Protein AF-J9EEF4-F1 (afdb_monomer_lite)

InterPro domains:
  IPR011009 Protein kinase-like domain superfamily [SSF56112] (2-66)

Sequence (69 aa):
MEKIGAGGCGAVYEVTHVKRKNFAAALKVESTALPDGGVLKLEAYVLGKLSSATKNTIRLLHSGKRPKY

Secondary structure (DSSP, 8-state):
-EEEEEETTEEEEEEE-TTSTT-EEEEEE--TT-TT--SHHHHHHHHHHHTTT-TTSPPP-----GGG-

Foldseek 3Di:
DAWPDDDPQFTKDWDDDPPDPPDIDIDTDGDCPDPVGHCVVVVLVVLPVCQPPDPPGDHDPDDDDPVVD

Radius of gyration: 12.98 Å; chains: 1; bounding box: 30×26×32 Å

pLDDT: mean 87.24, std 8.54, range [63.91, 95.75]

Organism: Wuchereria bancrofti (NCBI:txid6293)

Structure (mmCIF, N/CA/C/O backbone):
data_AF-J9EEF4-F1
#
_entry.id   AF-J9EEF4-F1
#
loop_
_atom_site.group_PDB
_atom_site.id
_atom_site.type_symbol
_atom_site.label_atom_id
_atom_site.label_alt_id
_atom_site.label_comp_id
_atom_site.label_asym_id
_atom_site.label_entity_id
_atom_site.label_seq_id
_atom_site.pdbx_PDB_ins_code
_atom_site.Cartn_x
_atom_site.Cartn_y
_atom_site.Cartn_z
_atom_site.occupancy
_atom_site.B_iso_or_equiv
_atom_site.auth_seq_id
_atom_site.auth_comp_id
_atom_site.auth_asym_id
_atom_site.auth_atom_id
_atom_site.pdbx_PDB_model_num
ATOM 1 N N . MET A 1 1 ? -14.951 -2.680 -4.733 1.00 67.56 1 MET A N 1
ATOM 2 C CA . MET A 1 1 ? -13.650 -1.984 -4.665 1.00 67.56 1 MET A CA 1
ATOM 3 C C . MET A 1 1 ? -13.771 -0.773 -5.549 1.00 67.56 1 MET A C 1
ATOM 5 O O . MET A 1 1 ? -14.147 -0.934 -6.705 1.00 67.56 1 MET A O 1
ATOM 9 N N . GLU A 1 2 ? -13.516 0.403 -5.001 1.00 86.69 2 GLU A N 1
ATOM 10 C CA . GLU A 1 2 ? -13.634 1.663 -5.730 1.00 86.69 2 GLU A CA 1
ATOM 11 C C . GLU A 1 2 ? -12.239 2.246 -5.938 1.00 86.69 2 GLU A C 1
ATOM 13 O O . GLU A 1 2 ? -11.404 2.223 -5.033 1.00 86.69 2 GLU A O 1
ATOM 18 N N . LYS A 1 3 ? -11.943 2.703 -7.155 1.00 92.25 3 LYS A N 1
ATOM 19 C CA . LYS A 1 3 ? -10.675 3.371 -7.445 1.00 92.25 3 LYS A CA 1
ATOM 20 C C . LYS A 1 3 ? -10.776 4.804 -6.940 1.00 92.25 3 LYS A C 1
ATOM 22 O O . LYS A 1 3 ? -11.533 5.588 -7.496 1.00 92.25 3 LYS A O 1
ATOM 27 N N . ILE A 1 4 ? -9.967 5.142 -5.944 1.00 94.69 4 ILE A N 1
ATOM 28 C CA . ILE A 1 4 ? -9.985 6.465 -5.306 1.00 94.69 4 ILE A CA 1
ATOM 29 C C . ILE A 1 4 ? -8.904 7.407 -5.853 1.00 94.69 4 ILE A C 1
ATOM 31 O O . ILE A 1 4 ? -8.941 8.605 -5.598 1.00 94.69 4 ILE A O 1
ATOM 35 N N . GLY A 1 5 ? -7.940 6.893 -6.627 1.00 94.62 5 GLY A N 1
ATOM 36 C CA . GLY A 1 5 ? -6.943 7.732 -7.291 1.00 94.62 5 GLY A CA 1
ATOM 37 C C . GLY A 1 5 ? -6.014 6.974 -8.236 1.00 94.62 5 GLY A C 1
ATOM 38 O O . GLY A 1 5 ? -5.848 5.756 -8.142 1.00 94.62 5 GLY A O 1
ATOM 39 N N . ALA A 1 6 ? -5.393 7.695 -9.168 1.00 93.44 6 ALA A N 1
ATOM 40 C CA . ALA A 1 6 ? -4.285 7.198 -9.981 1.00 93.44 6 ALA A CA 1
ATOM 41 C C . ALA A 1 6 ? -3.333 8.323 -10.380 1.00 93.44 6 ALA A C 1
ATOM 43 O O . ALA A 1 6 ? -3.751 9.463 -10.557 1.00 93.44 6 ALA A O 1
ATOM 44 N N . GLY A 1 7 ? -2.065 7.963 -10.555 1.00 89.00 7 GLY A N 1
ATOM 45 C CA . GLY A 1 7 ? -1.010 8.832 -11.061 1.00 89.00 7 GLY A CA 1
ATOM 46 C C . GLY A 1 7 ? 0.117 8.013 -11.691 1.00 89.00 7 GLY A C 1
ATOM 47 O O . GLY A 1 7 ? 0.002 6.796 -11.837 1.00 89.00 7 GLY A O 1
ATOM 48 N N . GLY A 1 8 ? 1.224 8.673 -12.041 1.00 85.12 8 GLY A N 1
ATOM 49 C CA . GLY A 1 8 ? 2.353 8.029 -12.730 1.00 85.12 8 GLY A CA 1
ATOM 50 C C . GLY A 1 8 ? 2.957 6.834 -11.978 1.00 85.12 8 GLY A C 1
ATOM 51 O O . GLY A 1 8 ? 3.379 5.871 -12.603 1.00 85.12 8 GLY A O 1
ATOM 52 N N . CYS A 1 9 ? 2.919 6.850 -10.642 1.00 84.75 9 CYS A N 1
ATOM 53 C CA . CYS A 1 9 ? 3.499 5.800 -9.793 1.00 84.75 9 CYS A CA 1
ATOM 54 C C . CYS A 1 9 ? 2.498 4.700 -9.382 1.00 84.75 9 CYS A C 1
ATOM 56 O O . CYS A 1 9 ? 2.774 3.931 -8.461 1.00 84.75 9 CYS A O 1
ATOM 58 N N . GLY A 1 10 ? 1.304 4.654 -9.986 1.00 90.00 10 GLY A N 1
ATOM 59 C CA . GLY A 1 10 ? 0.318 3.600 -9.736 1.00 90.00 10 GLY A CA 1
ATOM 60 C C . GLY A 1 10 ? -1.098 4.090 -9.437 1.00 90.00 10 GLY A C 1
ATOM 61 O O . GLY A 1 10 ? -1.470 5.236 -9.691 1.00 90.00 10 GLY A O 1
ATOM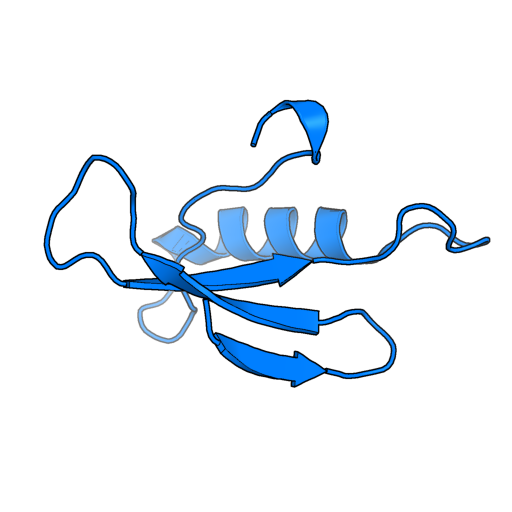 62 N N . ALA A 1 11 ? -1.913 3.187 -8.897 1.00 93.62 11 ALA A N 1
ATOM 63 C CA . ALA A 1 11 ? -3.317 3.428 -8.579 1.00 93.62 11 ALA A CA 1
ATOM 64 C C . ALA A 1 11 ? -3.625 3.076 -7.122 1.00 93.62 11 ALA A C 1
ATOM 66 O O . ALA A 1 11 ? -2.994 2.193 -6.541 1.00 93.62 11 ALA A O 1
ATOM 67 N N . VAL A 1 12 ? -4.609 3.762 -6.545 1.00 95.75 12 VAL A N 1
ATOM 68 C CA . VAL A 1 12 ? -5.075 3.555 -5.174 1.00 95.75 12 VAL A CA 1
ATOM 69 C C . VAL A 1 12 ? -6.552 3.179 -5.197 1.00 95.75 12 VAL A C 1
ATOM 71 O O . VAL A 1 12 ? -7.357 3.815 -5.881 1.00 95.75 12 VAL A O 1
ATOM 74 N N . TYR A 1 13 ? -6.897 2.149 -4.436 1.00 95.25 13 TYR A N 1
ATOM 75 C CA . TYR A 1 13 ? -8.248 1.617 -4.311 1.00 95.25 13 TYR A CA 1
ATOM 76 C C . TYR A 1 13 ? -8.694 1.639 -2.856 1.00 95.25 13 TYR A C 1
ATOM 78 O O . TYR A 1 13 ? -7.902 1.337 -1.963 1.00 95.25 13 TYR A O 1
ATOM 86 N N . GLU A 1 14 ? -9.967 1.923 -2.619 1.00 95.69 14 GLU A N 1
ATOM 87 C CA . GLU A 1 14 ? -10.610 1.585 -1.359 1.00 95.69 14 GLU A CA 1
ATOM 88 C C . GLU A 1 14 ? -10.966 0.092 -1.352 1.00 95.69 14 GLU A C 1
ATOM 90 O O . GLU A 1 14 ? -11.600 -0.443 -2.276 1.00 95.69 14 GLU A O 1
ATOM 95 N N . VAL A 1 15 ? -10.530 -0.595 -0.298 1.00 94.06 15 VAL A N 1
ATOM 96 C CA . VAL A 1 15 ? -10.717 -2.033 -0.110 1.00 94.06 15 VAL A CA 1
ATOM 97 C C . VAL A 1 15 ? -11.270 -2.334 1.274 1.00 94.06 15 VAL A C 1
ATOM 99 O O . VAL A 1 15 ? -10.974 -1.647 2.248 1.00 94.06 15 VAL A O 1
ATOM 102 N N . THR A 1 16 ? -12.035 -3.415 1.374 1.00 93.69 16 THR A N 1
ATOM 103 C CA . THR A 1 16 ? -12.529 -3.947 2.643 1.00 93.69 16 THR A CA 1
ATOM 104 C C . THR A 1 16 ? -11.792 -5.230 3.000 1.00 93.69 16 THR A C 1
ATOM 106 O O . THR A 1 16 ? -11.441 -6.044 2.142 1.00 93.69 16 THR A O 1
ATOM 109 N N . HIS A 1 17 ? -11.524 -5.430 4.287 1.00 90.81 17 HIS A N 1
ATOM 110 C CA . HIS A 1 17 ? -10.836 -6.630 4.745 1.00 90.81 17 HIS A CA 1
ATOM 111 C C . HIS A 1 17 ? -11.791 -7.831 4.767 1.00 90.81 17 HIS A C 1
ATOM 113 O O . HIS A 1 17 ? -12.721 -7.879 5.568 1.00 90.81 17 HIS A O 1
ATOM 119 N N . VAL A 1 18 ? -11.491 -8.866 3.978 1.00 89.44 18 VAL A N 1
ATOM 120 C CA . VAL A 1 18 ? -12.370 -10.038 3.770 1.00 89.44 18 VAL A CA 1
ATOM 121 C C . VAL A 1 18 ? -12.831 -10.701 5.079 1.00 89.44 18 VAL A C 1
ATOM 123 O O . VAL A 1 18 ? -13.982 -11.101 5.203 1.00 89.44 18 VAL A O 1
ATOM 126 N N . LYS A 1 19 ? -11.948 -10.795 6.085 1.00 91.12 19 LYS A N 1
ATOM 127 C CA . LYS A 1 19 ? -12.261 -11.427 7.387 1.00 91.12 19 LYS A CA 1
ATOM 128 C C . LYS A 1 19 ? -12.710 -10.465 8.497 1.00 91.12 19 LYS A C 1
ATOM 130 O O . LYS A 1 19 ? -13.193 -10.927 9.524 1.00 91.12 19 LYS A O 1
ATOM 135 N N . ARG A 1 20 ? -12.506 -9.150 8.353 1.00 89.38 20 ARG A N 1
ATOM 136 C CA . ARG A 1 20 ? -12.769 -8.161 9.415 1.00 89.38 20 ARG A CA 1
ATOM 137 C C . ARG A 1 20 ? -13.874 -7.241 8.922 1.00 89.38 20 ARG A C 1
ATOM 139 O O . ARG A 1 20 ? -13.623 -6.364 8.100 1.00 89.38 20 ARG A O 1
ATOM 146 N N . LYS A 1 21 ? -15.096 -7.467 9.407 1.00 86.94 21 LYS A N 1
ATOM 147 C CA . LYS A 1 21 ? -16.244 -6.622 9.060 1.00 86.94 21 LYS A CA 1
ATOM 148 C C . LYS A 1 21 ? -15.951 -5.168 9.449 1.00 86.94 21 LYS A C 1
ATOM 150 O O . LYS A 1 21 ? -15.303 -4.924 10.464 1.00 86.94 21 LYS A O 1
ATOM 155 N N . ASN A 1 22 ? -16.421 -4.227 8.631 1.00 87.25 22 ASN A N 1
ATOM 156 C CA . ASN A 1 22 ? -16.266 -2.778 8.822 1.00 87.25 22 ASN A CA 1
ATOM 157 C C . ASN A 1 22 ? -14.812 -2.280 8.888 1.00 87.25 22 ASN A C 1
ATOM 159 O O . ASN A 1 22 ? -14.538 -1.225 9.451 1.00 87.25 22 ASN A O 1
ATOM 163 N N . PHE A 1 23 ? -13.871 -3.027 8.310 1.00 92.69 23 PHE A N 1
ATOM 164 C CA . PHE A 1 23 ? -12.491 -2.584 8.175 1.00 92.69 23 PHE A CA 1
ATOM 165 C C . PHE A 1 23 ? -12.226 -2.183 6.723 1.00 92.69 23 PHE A C 1
ATOM 167 O O . PHE A 1 23 ? -12.053 -3.049 5.861 1.00 92.69 23 PHE A O 1
ATOM 174 N N . ALA A 1 24 ? -12.208 -0.875 6.468 1.00 93.50 24 ALA A N 1
ATOM 175 C CA . ALA A 1 24 ? -11.828 -0.284 5.189 1.00 93.50 24 ALA A CA 1
ATOM 176 C C . ALA A 1 24 ? -10.361 0.174 5.220 1.00 93.50 24 ALA A C 1
ATOM 178 O O . ALA A 1 24 ? -9.833 0.556 6.268 1.00 93.50 24 ALA A O 1
ATOM 179 N N . ALA A 1 25 ? -9.692 0.108 4.075 1.00 94.69 25 ALA A N 1
ATOM 180 C CA . ALA A 1 25 ? -8.311 0.537 3.907 1.00 94.69 25 ALA A CA 1
ATOM 181 C C . ALA A 1 25 ? -8.060 1.050 2.486 1.00 94.69 25 ALA A C 1
ATOM 183 O O . ALA A 1 25 ? -8.794 0.728 1.555 1.00 94.69 25 ALA A O 1
ATOM 184 N N . ALA A 1 26 ? -6.971 1.799 2.319 1.00 95.56 26 ALA A N 1
ATOM 185 C CA . ALA A 1 26 ? -6.438 2.143 1.010 1.00 95.56 26 ALA A CA 1
ATOM 186 C C . ALA A 1 26 ? -5.409 1.092 0.563 1.00 95.56 26 ALA A C 1
ATOM 188 O O . ALA A 1 26 ? -4.495 0.744 1.316 1.00 95.56 26 ALA A O 1
ATOM 189 N N . LEU A 1 27 ? -5.537 0.613 -0.671 1.00 94.75 27 LEU A N 1
ATOM 190 C CA . LEU A 1 27 ? -4.603 -0.297 -1.325 1.00 94.75 27 LEU A CA 1
ATOM 191 C C . LEU A 1 27 ? -3.956 0.417 -2.509 1.00 94.75 27 LEU A C 1
ATOM 193 O O . LEU A 1 27 ? -4.614 0.675 -3.516 1.00 94.75 27 LEU A O 1
ATOM 197 N N . LYS A 1 28 ? -2.658 0.703 -2.400 1.00 95.00 28 LYS A N 1
ATOM 198 C CA . LYS A 1 28 ? -1.855 1.191 -3.523 1.00 95.00 28 LYS A CA 1
ATOM 199 C C . LYS A 1 28 ? -1.246 0.015 -4.282 1.00 95.00 28 LYS A C 1
ATOM 201 O O . LYS A 1 28 ? -0.695 -0.900 -3.672 1.00 95.00 28 LYS A O 1
ATOM 206 N N . VAL A 1 29 ? -1.333 0.060 -5.606 1.00 92.81 29 VAL A N 1
ATOM 207 C CA . VAL A 1 29 ? -0.743 -0.925 -6.518 1.00 92.81 29 VAL A CA 1
ATOM 208 C C . VAL A 1 29 ? 0.050 -0.224 -7.611 1.00 92.81 29 VAL A C 1
ATOM 210 O O . VAL A 1 29 ? -0.306 0.866 -8.059 1.00 92.81 29 VAL A O 1
ATOM 213 N N . GLU A 1 30 ? 1.108 -0.881 -8.064 1.00 91.31 30 GLU A N 1
ATOM 214 C CA . GLU A 1 30 ? 2.003 -0.411 -9.117 1.00 91.31 30 GLU A CA 1
ATOM 215 C C . GLU A 1 30 ? 2.205 -1.536 -10.141 1.00 91.31 30 GLU A C 1
ATOM 217 O O . GLU A 1 30 ? 2.112 -2.721 -9.803 1.00 91.31 30 GLU A O 1
ATOM 222 N N . SER A 1 31 ? 2.443 -1.172 -11.402 1.00 85.94 31 SER A N 1
ATOM 223 C CA . SER A 1 31 ? 2.723 -2.151 -12.452 1.00 85.94 31 SER A CA 1
ATOM 224 C C . SER A 1 31 ? 4.091 -2.795 -12.236 1.00 85.94 31 SER A C 1
ATOM 226 O O . SER A 1 31 ? 5.083 -2.113 -11.998 1.00 85.94 31 SER A O 1
ATOM 228 N N . THR A 1 32 ? 4.171 -4.116 -12.389 1.00 77.56 32 THR A N 1
ATOM 229 C CA . THR A 1 32 ? 5.451 -4.841 -12.362 1.00 77.56 32 THR A CA 1
ATOM 230 C C . THR A 1 32 ? 6.239 -4.716 -13.666 1.00 77.56 32 THR A C 1
ATOM 232 O O . THR A 1 32 ? 7.356 -5.213 -13.732 1.00 77.56 32 THR A O 1
ATOM 235 N N . ALA A 1 33 ? 5.662 -4.099 -14.700 1.00 75.62 33 ALA A N 1
ATOM 236 C CA . ALA A 1 33 ? 6.269 -3.944 -16.023 1.00 75.62 33 ALA A CA 1
ATOM 237 C C . ALA A 1 33 ? 7.070 -2.636 -16.183 1.00 75.62 33 ALA A C 1
ATOM 239 O O . ALA A 1 33 ? 7.419 -2.273 -17.302 1.00 75.62 33 ALA A O 1
ATOM 240 N N . LEU A 1 34 ? 7.324 -1.901 -15.094 1.00 72.50 34 LEU A N 1
ATOM 241 C CA . LEU A 1 34 ? 8.103 -0.663 -15.141 1.00 72.50 34 LEU A CA 1
ATOM 242 C C . LEU A 1 34 ? 9.593 -0.975 -15.401 1.00 72.50 34 LEU A C 1
ATOM 244 O O . LEU A 1 34 ? 10.170 -1.737 -14.620 1.00 72.50 34 LEU A O 1
ATOM 248 N N . PRO A 1 35 ? 10.216 -0.397 -16.451 1.00 63.91 35 PRO A N 1
ATOM 249 C CA . PRO A 1 35 ? 11.602 -0.688 -16.844 1.00 63.91 35 PRO A CA 1
ATOM 250 C C . PRO A 1 35 ? 12.632 -0.422 -15.740 1.00 63.91 35 PRO A C 1
ATOM 252 O O . PRO A 1 35 ? 13.567 -1.198 -15.571 1.00 63.91 35 PRO A O 1
ATOM 255 N N . ASP A 1 36 ? 12.412 0.631 -14.950 1.00 68.00 36 ASP A N 1
ATOM 256 C CA . ASP A 1 36 ? 13.370 1.121 -13.949 1.00 68.00 36 ASP A CA 1
ATOM 257 C C . ASP A 1 36 ? 13.114 0.563 -12.537 1.00 68.00 36 ASP A C 1
ATOM 259 O O . ASP A 1 36 ? 13.752 0.959 -11.560 1.00 68.00 36 ASP A O 1
ATOM 263 N N . GLY A 1 37 ? 12.181 -0.387 -12.415 1.00 69.88 37 GLY A N 1
ATOM 264 C CA . GLY A 1 37 ? 11.678 -0.851 -11.128 1.00 69.88 37 GLY A CA 1
ATOM 265 C C . GLY A 1 37 ? 10.677 0.127 -10.501 1.00 69.88 37 GLY A C 1
ATOM 266 O O . GLY A 1 37 ? 10.669 1.324 -10.763 1.00 69.88 37 GLY A O 1
ATOM 267 N N . GLY A 1 38 ? 9.771 -0.414 -9.689 1.00 81.69 38 GLY A N 1
ATOM 268 C CA . GLY A 1 38 ? 8.720 0.364 -9.037 1.00 81.69 38 GLY A CA 1
ATOM 269 C C . GLY A 1 38 ? 9.150 0.989 -7.707 1.00 81.69 38 GLY A C 1
ATOM 270 O O . GLY A 1 38 ? 9.987 0.432 -6.985 1.00 81.69 38 GLY A O 1
ATOM 271 N N . VAL A 1 39 ? 8.537 2.113 -7.332 1.00 90.12 39 VAL A N 1
ATOM 272 C CA . VAL A 1 39 ? 8.811 2.802 -6.053 1.00 90.12 39 VAL A CA 1
ATOM 273 C C . VAL A 1 39 ? 8.085 2.167 -4.866 1.00 90.12 39 VAL A C 1
ATOM 275 O O . VAL A 1 39 ? 8.479 2.374 -3.714 1.00 90.12 39 VAL A O 1
ATOM 278 N N . LEU A 1 40 ? 7.064 1.338 -5.112 1.00 91.69 40 LEU A N 1
ATOM 279 C CA . LEU A 1 40 ? 6.160 0.829 -4.075 1.00 91.69 40 LEU A CA 1
ATOM 280 C C . LEU A 1 40 ? 6.880 0.021 -2.981 1.00 91.69 40 LEU A C 1
ATOM 282 O O . LEU A 1 40 ? 6.480 0.038 -1.815 1.00 91.69 40 LEU A O 1
ATOM 286 N N . LYS A 1 41 ? 7.979 -0.667 -3.324 1.00 91.56 41 LYS A N 1
ATOM 287 C CA . LYS A 1 41 ? 8.797 -1.401 -2.341 1.00 91.56 41 LYS A CA 1
ATOM 288 C C . LYS A 1 41 ? 9.505 -0.452 -1.368 1.00 91.56 41 LYS A C 1
ATOM 290 O O . LYS A 1 41 ? 9.554 -0.745 -0.172 1.00 91.56 41 LYS A O 1
ATOM 295 N N . LEU A 1 42 ? 10.049 0.658 -1.869 1.00 93.06 42 LEU A N 1
ATOM 296 C CA . LEU A 1 42 ? 10.706 1.671 -1.044 1.00 93.06 42 LEU A CA 1
ATOM 297 C C . LEU A 1 42 ? 9.678 2.414 -0.184 1.00 93.06 42 LEU A C 1
ATOM 299 O O . LEU A 1 42 ? 9.904 2.589 1.011 1.00 93.06 42 LEU A O 1
ATOM 303 N N . GLU A 1 43 ? 8.524 2.764 -0.755 1.00 93.06 43 GLU A N 1
ATOM 304 C CA . GLU A 1 43 ? 7.418 3.387 -0.018 1.00 93.06 43 GLU A CA 1
ATOM 305 C C . GLU A 1 43 ? 6.972 2.524 1.170 1.00 93.06 43 GLU A C 1
ATOM 307 O O . GLU A 1 43 ? 6.886 3.011 2.298 1.00 93.06 43 GLU A O 1
ATOM 312 N N . ALA A 1 44 ? 6.757 1.222 0.948 1.00 93.56 44 ALA A N 1
ATOM 313 C CA . ALA A 1 44 ? 6.397 0.295 2.018 1.00 93.56 44 ALA A CA 1
ATOM 314 C C . ALA A 1 44 ? 7.498 0.184 3.089 1.00 93.56 44 ALA A C 1
ATOM 316 O O . ALA A 1 44 ? 7.195 0.104 4.279 1.00 93.56 44 ALA A O 1
ATOM 317 N N . TYR A 1 45 ? 8.774 0.204 2.693 1.00 93.31 45 TYR A N 1
ATOM 318 C CA . TYR A 1 45 ? 9.889 0.185 3.642 1.00 93.31 45 TYR A CA 1
ATOM 319 C C . TYR A 1 45 ? 9.902 1.436 4.535 1.00 93.31 45 TYR A C 1
ATOM 321 O O . TYR A 1 45 ? 9.970 1.315 5.761 1.00 93.31 45 TYR A O 1
ATOM 329 N N . VAL A 1 46 ? 9.778 2.625 3.938 1.00 93.56 46 VAL A N 1
ATOM 330 C CA . VAL A 1 46 ? 9.755 3.904 4.665 1.00 93.56 46 VAL A CA 1
ATOM 331 C C . VAL A 1 46 ? 8.537 3.983 5.587 1.00 93.56 46 VAL A C 1
ATOM 333 O O . VAL A 1 46 ? 8.691 4.280 6.771 1.00 93.56 46 VAL A O 1
ATOM 336 N N . LEU A 1 47 ? 7.341 3.632 5.101 1.00 93.38 47 LEU A N 1
ATOM 337 C CA . LEU A 1 47 ? 6.136 3.609 5.936 1.00 93.38 47 LEU A CA 1
ATOM 338 C C . LEU A 1 47 ? 6.252 2.621 7.099 1.00 93.38 47 LEU A C 1
ATOM 340 O O . LEU A 1 47 ? 5.807 2.927 8.202 1.00 93.38 47 LEU A O 1
ATOM 344 N N . GLY A 1 48 ? 6.883 1.462 6.894 1.00 91.56 48 GLY A N 1
ATOM 345 C CA . GLY A 1 48 ? 7.156 0.514 7.974 1.00 91.56 48 GLY A CA 1
ATOM 346 C C . GLY A 1 48 ? 8.019 1.129 9.080 1.00 91.56 48 GLY A C 1
ATOM 347 O O . GLY A 1 48 ? 7.690 0.987 10.258 1.00 91.56 48 GLY A O 1
ATOM 348 N N . LYS A 1 49 ? 9.068 1.876 8.712 1.00 90.81 49 LYS A N 1
ATOM 349 C CA . LYS A 1 49 ? 9.948 2.583 9.661 1.00 90.81 49 LYS A CA 1
ATOM 350 C C . LYS A 1 49 ? 9.256 3.739 10.388 1.00 90.81 49 LYS A C 1
ATOM 352 O O . LYS A 1 49 ? 9.579 3.995 11.542 1.00 90.81 49 LYS A O 1
ATOM 357 N N . LEU A 1 50 ? 8.312 4.414 9.735 1.00 89.19 50 LEU A N 1
ATOM 358 C CA . LEU A 1 50 ? 7.586 5.554 10.304 1.00 89.19 50 LEU A CA 1
ATOM 359 C C . LEU A 1 50 ? 6.317 5.157 11.069 1.00 89.19 50 LEU A C 1
ATOM 361 O O . LEU A 1 50 ? 5.804 5.962 11.844 1.00 89.19 50 LEU A O 1
ATOM 365 N N . SER A 1 51 ? 5.824 3.928 10.882 1.00 76.69 51 SER A N 1
ATOM 366 C CA . SER A 1 51 ? 4.549 3.451 11.438 1.00 76.69 51 SER A CA 1
ATOM 367 C C . SER A 1 51 ? 4.438 3.549 12.965 1.00 76.69 51 SER A C 1
ATOM 369 O O . SER A 1 51 ? 3.328 3.630 13.488 1.00 76.69 51 SER A O 1
ATOM 371 N N . SER A 1 52 ? 5.568 3.575 13.672 1.00 71.31 52 SER A N 1
ATOM 372 C CA . SER A 1 52 ? 5.659 3.740 15.126 1.00 71.31 52 SER A CA 1
ATOM 373 C C . SER A 1 52 ? 6.143 5.125 15.568 1.00 71.31 52 SER A C 1
ATOM 375 O O . SER A 1 52 ? 6.119 5.418 16.761 1.00 71.31 52 SER A O 1
ATOM 377 N N . ALA A 1 53 ? 6.591 5.972 14.638 1.00 70.06 53 ALA A N 1
ATOM 378 C CA . ALA A 1 53 ? 7.302 7.206 14.956 1.00 70.06 53 ALA A CA 1
ATOM 379 C C . ALA A 1 53 ? 6.367 8.409 15.151 1.00 70.06 53 ALA A C 1
ATOM 381 O O . ALA A 1 53 ? 6.638 9.250 16.006 1.00 70.06 53 ALA A O 1
ATOM 382 N N . THR A 1 54 ? 5.276 8.530 14.378 1.00 76.19 54 THR A N 1
ATOM 383 C CA . THR A 1 54 ? 4.414 9.725 14.435 1.00 76.19 54 THR A CA 1
ATOM 384 C C . THR A 1 54 ? 2.933 9.421 14.184 1.00 76.19 54 THR A C 1
ATOM 386 O O . THR A 1 54 ? 2.582 8.591 13.350 1.00 76.19 54 THR A O 1
ATOM 389 N N . LYS A 1 55 ? 2.038 10.155 14.866 1.00 84.06 55 LYS A N 1
ATOM 390 C CA . LYS A 1 55 ? 0.575 10.085 14.647 1.00 84.06 55 LYS A CA 1
ATOM 391 C C . LYS A 1 55 ? 0.130 10.658 13.293 1.00 84.06 55 LYS A C 1
ATOM 393 O O . LYS A 1 55 ? -0.982 10.391 12.859 1.00 84.06 55 LYS A O 1
ATOM 398 N N . ASN A 1 56 ? 1.000 11.431 12.641 1.00 88.81 56 ASN A N 1
ATOM 399 C CA . ASN A 1 56 ? 0.719 12.120 11.379 1.00 88.81 56 ASN A CA 1
ATOM 400 C C . ASN A 1 56 ? 1.140 11.302 10.150 1.00 88.81 56 ASN A C 1
ATOM 402 O O . ASN A 1 56 ? 1.002 11.777 9.026 1.00 88.81 56 ASN A O 1
ATOM 406 N N . THR A 1 57 ? 1.668 10.090 10.347 1.00 89.69 57 THR A N 1
ATOM 407 C CA . THR A 1 57 ? 2.004 9.185 9.246 1.00 89.69 57 THR A CA 1
ATOM 408 C C . THR A 1 57 ? 0.942 8.109 9.118 1.00 89.69 57 THR A C 1
ATOM 410 O O . THR A 1 57 ? 0.504 7.520 10.106 1.00 89.69 57 THR A O 1
ATOM 413 N N . ILE A 1 58 ? 0.549 7.812 7.881 1.00 90.75 58 ILE A N 1
ATOM 414 C CA . ILE A 1 58 ? -0.347 6.692 7.610 1.00 90.75 58 ILE A CA 1
ATOM 415 C C . ILE A 1 58 ? 0.290 5.373 8.067 1.00 90.75 58 ILE A C 1
ATOM 417 O O . ILE A 1 58 ? 1.463 5.091 7.818 1.00 90.75 58 ILE A O 1
ATOM 421 N N . ARG A 1 59 ? -0.497 4.530 8.738 1.00 90.62 59 ARG A N 1
ATOM 422 C CA . ARG A 1 59 ? -0.023 3.222 9.193 1.00 90.62 59 ARG A CA 1
ATOM 423 C C . ARG A 1 59 ? 0.008 2.239 8.027 1.00 90.62 59 ARG A C 1
ATOM 425 O O . ARG A 1 59 ?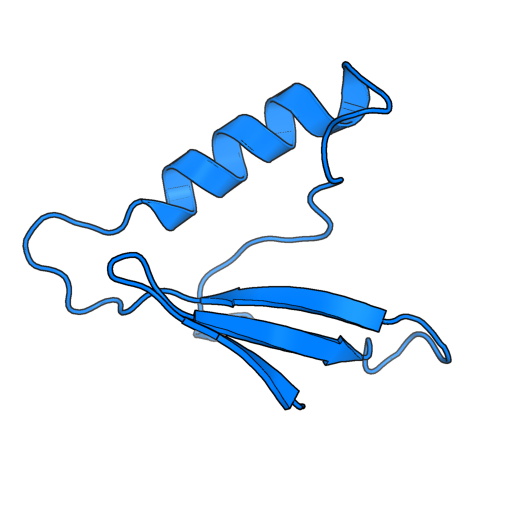 -1.033 1.945 7.441 1.00 90.62 59 ARG A O 1
ATOM 432 N N . LEU A 1 60 ? 1.173 1.649 7.764 1.00 93.50 60 LEU A N 1
ATOM 433 C CA . LEU A 1 60 ? 1.267 0.497 6.872 1.00 93.50 60 LEU A CA 1
ATOM 434 C C . LEU A 1 60 ? 0.571 -0.711 7.511 1.00 93.50 60 LEU A C 1
ATOM 436 O O . LEU A 1 60 ? 0.988 -1.188 8.563 1.00 93.50 60 LEU A O 1
ATOM 440 N N . LEU A 1 61 ? -0.490 -1.207 6.875 1.00 92.31 61 LEU A N 1
ATOM 441 C CA . LEU A 1 61 ? -1.228 -2.376 7.362 1.00 92.31 61 LEU A CA 1
ATOM 442 C C . LEU A 1 61 ? -0.601 -3.687 6.883 1.00 92.31 61 LEU A C 1
ATOM 444 O O . LEU A 1 61 ? -0.470 -4.630 7.658 1.00 92.31 61 LEU A O 1
ATOM 448 N N . HIS A 1 62 ? -0.236 -3.748 5.602 1.00 92.00 62 HIS A N 1
ATOM 449 C CA . HIS A 1 62 ? 0.460 -4.874 4.990 1.00 92.00 62 HIS A CA 1
ATOM 450 C C . HIS A 1 62 ? 1.086 -4.433 3.657 1.00 92.00 62 HIS A C 1
ATOM 452 O O . HIS A 1 62 ? 0.642 -3.458 3.051 1.00 92.00 62 HIS A O 1
ATOM 458 N N . SER A 1 63 ? 2.095 -5.162 3.182 1.00 93.31 63 SER A N 1
ATOM 459 C CA . SER A 1 63 ? 2.649 -5.030 1.831 1.00 93.31 63 SER A CA 1
ATOM 460 C C . SER A 1 63 ? 3.013 -6.404 1.260 1.00 93.31 63 SER A C 1
ATOM 462 O O . SER A 1 63 ? 3.236 -7.363 2.003 1.00 93.31 63 SER A O 1
ATOM 464 N N . GLY A 1 64 ? 3.052 -6.536 -0.065 1.00 91.12 64 GLY A N 1
ATOM 465 C CA . GLY A 1 64 ? 3.450 -7.784 -0.707 1.00 91.12 64 GLY A CA 1
ATOM 466 C C . GLY A 1 64 ? 3.276 -7.771 -2.219 1.00 91.12 64 GLY A C 1
ATOM 467 O O . GLY A 1 64 ? 2.838 -6.790 -2.809 1.00 91.12 64 GLY A O 1
ATOM 468 N N . LYS A 1 65 ? 3.659 -8.883 -2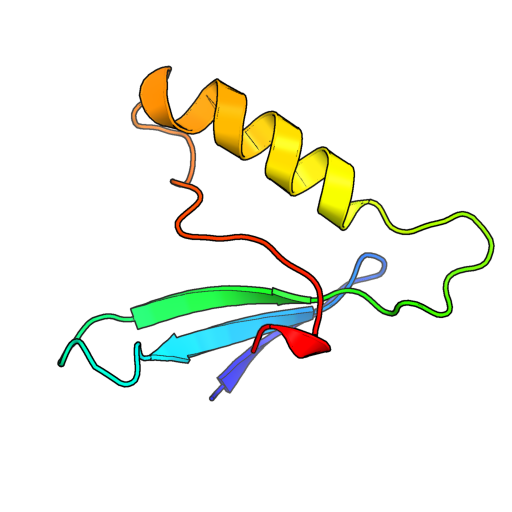.848 1.00 87.06 65 LYS A N 1
ATOM 469 C CA . LYS A 1 65 ? 3.469 -9.105 -4.285 1.00 87.06 65 LYS A CA 1
ATOM 470 C C . LYS A 1 65 ? 2.074 -9.668 -4.539 1.00 87.06 65 LYS A C 1
ATOM 472 O O . LYS A 1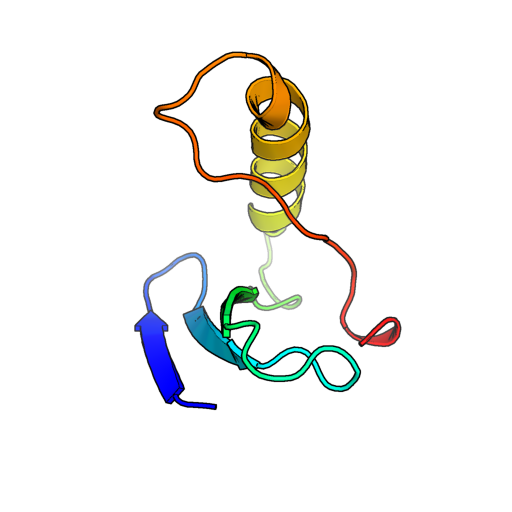 65 ? 1.560 -10.395 -3.690 1.00 87.06 65 LYS A O 1
ATOM 477 N N . ARG A 1 66 ?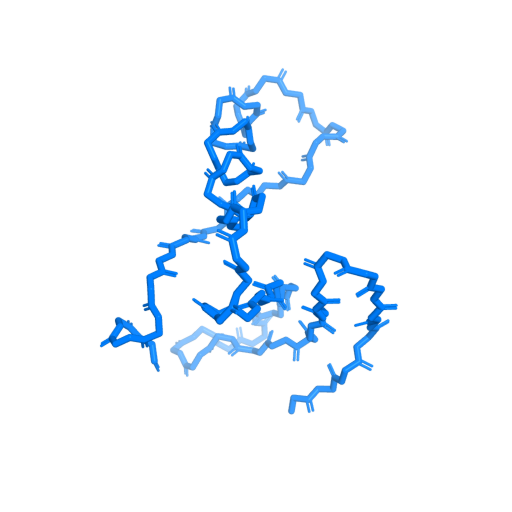 1.534 -9.435 -5.739 1.00 82.50 66 ARG A N 1
ATOM 478 C CA . ARG A 1 66 ? 0.229 -9.956 -6.175 1.00 82.50 66 ARG A CA 1
ATOM 479 C C . ARG A 1 66 ? -0.006 -11.441 -5.846 1.00 82.50 66 ARG A C 1
ATOM 481 O O . ARG A 1 66 ? -1.071 -11.715 -5.340 1.00 82.50 66 ARG A O 1
ATOM 488 N N . PRO A 1 67 ? 0.935 -12.393 -6.009 1.00 80.12 67 PRO A N 1
ATOM 489 C CA . PRO A 1 67 ? 0.657 -13.801 -5.688 1.00 80.12 67 PRO A CA 1
ATOM 490 C C . PRO A 1 67 ? 0.297 -14.089 -4.220 1.00 80.12 67 PRO A C 1
ATOM 492 O O . PRO A 1 67 ? -0.103 -15.202 -3.904 1.00 80.12 67 PRO A O 1
ATOM 495 N N . LYS A 1 68 ? 0.491 -13.126 -3.310 1.00 71.62 68 LYS A N 1
ATOM 496 C CA . LYS A 1 68 ? 0.130 -13.244 -1.892 1.00 71.62 68 LYS A CA 1
ATOM 497 C C . LYS A 1 68 ? -1.269 -12.681 -1.572 1.00 71.62 68 LYS A C 1
ATOM 499 O O . LYS A 1 68 ? -1.621 -12.668 -0.394 1.00 71.62 68 LYS A O 1
ATOM 504 N N . TYR A 1 69 ? -2.018 -12.205 -2.575 1.00 66.31 69 TYR A N 1
ATOM 505 C CA . TYR A 1 69 ? -3.311 -11.518 -2.446 1.00 66.31 69 TYR A CA 1
ATOM 506 C C . TYR A 1 69 ? -4.279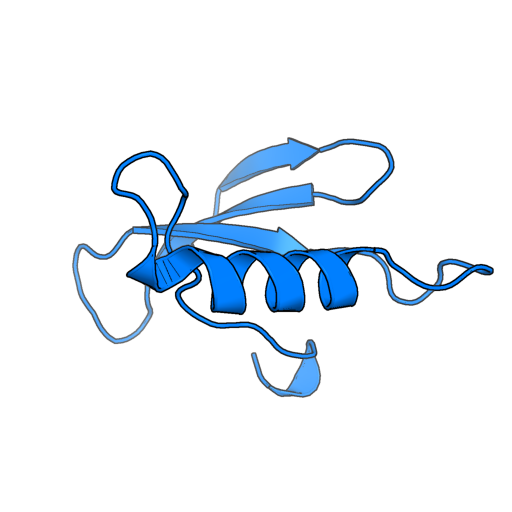 -11.877 -3.571 1.00 66.31 69 TYR A C 1
ATOM 508 O O . TYR A 1 69 ? -5.486 -11.945 -3.264 1.00 66.31 69 TYR A O 1
#